Protein AF-A0A131YJI4-F1 (afdb_monomer_lite)

Structure (mmCIF, N/CA/C/O backbone):
data_AF-A0A131YJI4-F1
#
_entry.id   AF-A0A131YJI4-F1
#
loop_
_atom_site.group_PDB
_atom_site.id
_atom_site.type_symbol
_atom_site.label_atom_id
_atom_site.label_alt_id
_atom_site.label_comp_id
_atom_site.label_asym_id
_atom_site.label_entity_id
_atom_site.label_seq_id
_atom_site.pdbx_PDB_ins_code
_atom_site.Cartn_x
_atom_site.Cartn_y
_atom_site.Cartn_z
_atom_site.occupancy
_atom_site.B_iso_or_equiv
_atom_site.auth_seq_id
_atom_site.auth_comp_id
_atom_site.auth_asym_id
_atom_site.auth_atom_id
_atom_site.pdbx_PDB_model_num
ATOM 1 N N . MET A 1 1 ? 28.779 -0.403 28.974 1.00 64.19 1 MET A N 1
ATOM 2 C CA . MET A 1 1 ? 27.836 -0.642 27.857 1.00 64.19 1 MET A CA 1
ATOM 3 C C . MET A 1 1 ? 28.677 -1.112 26.676 1.00 64.19 1 MET A C 1
ATOM 5 O O . MET A 1 1 ? 29.501 -0.344 26.206 1.00 64.19 1 MET A O 1
ATOM 9 N N . SER A 1 2 ? 28.635 -2.397 26.323 1.00 82.31 2 SER A N 1
ATOM 10 C CA . SER A 1 2 ? 29.585 -2.998 25.370 1.00 82.31 2 SER A CA 1
ATOM 11 C C . SER A 1 2 ? 29.288 -2.590 23.920 1.00 82.31 2 SER A C 1
ATOM 13 O O . SER A 1 2 ? 28.136 -2.353 23.564 1.00 82.31 2 SER A O 1
ATOM 15 N N . LEU A 1 3 ? 30.316 -2.554 23.065 1.00 79.19 3 LEU A N 1
ATOM 16 C CA . LEU A 1 3 ? 30.201 -2.258 21.626 1.00 79.19 3 LEU A CA 1
ATOM 17 C C . LEU A 1 3 ? 29.168 -3.164 20.924 1.00 79.19 3 LEU A C 1
ATOM 19 O O . LEU A 1 3 ? 28.421 -2.713 20.061 1.00 79.19 3 LEU A O 1
ATOM 23 N N . LEU A 1 4 ? 29.056 -4.416 21.379 1.00 81.94 4 LEU A N 1
ATOM 24 C CA . LEU A 1 4 ? 28.036 -5.378 20.950 1.00 81.94 4 LEU A CA 1
ATOM 25 C C . LEU A 1 4 ? 26.605 -4.870 21.194 1.00 81.94 4 LEU A C 1
ATOM 27 O O . LEU A 1 4 ? 25.756 -4.999 20.318 1.00 81.94 4 LEU A O 1
ATOM 31 N N . CYS A 1 5 ? 26.339 -4.236 22.341 1.00 84.25 5 CYS A N 1
ATOM 32 C CA . CYS A 1 5 ? 25.024 -3.677 22.669 1.00 84.25 5 CYS A CA 1
ATOM 33 C C . CYS A 1 5 ? 24.613 -2.571 21.683 1.00 84.25 5 CYS A C 1
ATOM 35 O O . CYS A 1 5 ? 23.478 -2.552 21.209 1.00 84.25 5 CYS A O 1
ATOM 37 N N . HIS A 1 6 ? 25.549 -1.698 21.298 1.00 85.31 6 HIS A N 1
ATOM 38 C CA . HIS A 1 6 ? 25.290 -0.652 20.306 1.00 85.31 6 HIS A CA 1
ATOM 39 C C . HIS A 1 6 ? 25.016 -1.214 18.908 1.00 85.31 6 HIS A C 1
ATOM 41 O O . HIS A 1 6 ? 24.149 -0.690 18.214 1.00 85.31 6 HIS A O 1
ATOM 47 N N . VAL A 1 7 ? 25.690 -2.298 18.508 1.00 88.50 7 VAL A N 1
ATOM 48 C CA . VAL A 1 7 ? 25.425 -2.978 17.228 1.00 88.50 7 VAL A CA 1
ATOM 49 C C . VAL A 1 7 ? 24.025 -3.597 17.214 1.00 88.50 7 VAL A C 1
ATOM 51 O O . VAL A 1 7 ? 23.292 -3.418 16.241 1.00 88.50 7 VAL A O 1
ATOM 54 N N . PHE A 1 8 ? 23.612 -4.264 18.298 1.00 89.38 8 PHE A N 1
ATOM 55 C CA . PHE A 1 8 ? 22.257 -4.814 18.407 1.00 89.38 8 PHE A CA 1
ATOM 56 C C . PHE A 1 8 ? 21.185 -3.720 18.417 1.00 89.38 8 PHE A C 1
ATOM 58 O O . PHE A 1 8 ? 20.187 -3.843 17.709 1.00 89.38 8 PHE A O 1
ATOM 65 N N . LEU A 1 9 ? 21.408 -2.624 19.148 1.00 88.19 9 LEU A N 1
ATOM 66 C CA . LEU A 1 9 ? 20.511 -1.465 19.153 1.00 88.19 9 LEU A CA 1
ATOM 67 C C . LEU A 1 9 ? 20.409 -0.825 17.763 1.00 88.19 9 LEU A C 1
ATOM 69 O O . LEU A 1 9 ? 19.305 -0.574 17.289 1.00 88.19 9 LEU A O 1
ATOM 73 N N . ALA A 1 10 ? 21.532 -0.613 17.074 1.00 89.38 10 ALA A N 1
ATOM 74 C CA . ALA A 1 10 ? 21.544 -0.059 15.722 1.00 89.38 10 ALA A CA 1
ATOM 75 C C . ALA A 1 10 ? 20.823 -0.976 14.722 1.00 89.38 10 ALA A C 1
ATOM 77 O O . ALA A 1 10 ? 20.007 -0.504 13.934 1.00 89.38 10 ALA A O 1
ATOM 78 N N . SER A 1 11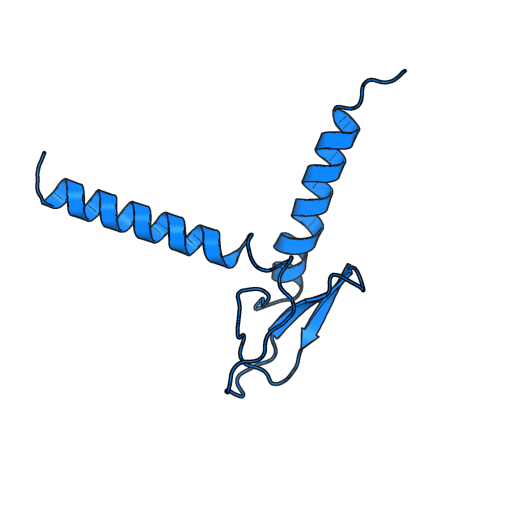 ? 21.062 -2.289 14.788 1.00 87.75 11 SER A N 1
ATOM 79 C CA . SER A 1 11 ? 20.371 -3.274 13.950 1.00 87.75 11 SER A CA 1
ATOM 80 C C . SER A 1 11 ? 18.863 -3.269 14.203 1.00 87.75 11 SER A C 1
ATOM 82 O O . SER A 1 11 ? 18.085 -3.195 13.255 1.00 87.75 11 SER A O 1
ATOM 84 N N . PHE A 1 12 ? 18.444 -3.255 15.469 1.00 87.94 12 PHE A N 1
ATOM 85 C CA . PHE A 1 12 ? 17.036 -3.200 15.846 1.00 87.94 12 PHE A CA 1
ATOM 86 C C . PHE A 1 12 ? 16.352 -1.918 15.345 1.00 87.94 12 PHE A C 1
ATOM 88 O O . PHE A 1 12 ? 15.275 -1.990 14.754 1.00 87.94 12 PHE A O 1
ATOM 95 N N . LEU A 1 13 ? 17.000 -0.757 15.488 1.00 86.00 13 LEU A N 1
ATOM 96 C CA . LEU A 1 13 ? 16.494 0.526 14.983 1.00 86.00 13 LEU A CA 1
ATOM 97 C C . LEU A 1 13 ? 16.400 0.556 13.445 1.00 86.00 13 LEU A C 1
ATOM 99 O O . LEU A 1 13 ? 15.404 1.028 12.890 1.00 86.00 13 LEU A O 1
ATOM 103 N N . VAL A 1 14 ? 17.387 -0.000 12.737 1.00 83.56 14 VAL A N 1
ATOM 104 C CA . VAL A 1 14 ? 17.343 -0.153 11.270 1.00 83.56 14 VAL A CA 1
ATOM 105 C C . VAL A 1 14 ? 16.223 -1.111 10.846 1.00 83.56 14 VAL A C 1
ATOM 107 O O . VAL A 1 14 ? 15.492 -0.834 9.895 1.00 83.56 14 VAL A O 1
ATOM 110 N N . CYS A 1 15 ? 16.018 -2.213 11.569 1.00 78.69 15 CYS A N 1
ATOM 111 C CA . CYS A 1 15 ? 14.919 -3.139 11.308 1.00 78.69 15 CYS A CA 1
ATOM 112 C C . CYS A 1 15 ? 13.548 -2.483 11.520 1.00 78.69 15 CYS A C 1
ATOM 114 O O . CYS A 1 15 ? 12.670 -2.646 10.672 1.00 78.69 15 CYS A O 1
ATOM 116 N N . ILE A 1 16 ? 13.363 -1.716 12.600 1.00 73.69 16 ILE A N 1
ATOM 117 C CA . ILE A 1 16 ? 12.107 -0.998 12.875 1.00 73.69 16 ILE A CA 1
ATOM 118 C C . ILE A 1 16 ? 11.792 -0.013 11.746 1.00 73.69 16 ILE A C 1
ATOM 120 O O . ILE A 1 16 ? 10.722 -0.093 11.138 1.00 73.69 16 ILE A O 1
ATOM 124 N N . THR A 1 17 ? 12.745 0.857 11.402 1.00 65.69 17 THR A N 1
ATOM 125 C CA . THR A 1 17 ? 12.552 1.872 10.351 1.00 65.69 17 THR A CA 1
ATOM 126 C C . THR A 1 17 ? 12.267 1.252 8.977 1.00 65.69 17 THR A C 1
ATOM 128 O O . THR A 1 17 ? 11.430 1.757 8.224 1.00 65.69 17 THR A O 1
ATOM 131 N N . PHE A 1 18 ? 12.885 0.112 8.649 1.00 60.69 18 PHE A N 1
ATOM 132 C CA . PHE A 1 18 ? 12.633 -0.597 7.392 1.00 60.69 18 PHE A CA 1
ATOM 133 C C . PHE A 1 18 ? 11.249 -1.270 7.336 1.00 60.69 18 PHE A C 1
ATOM 135 O O . PHE A 1 18 ? 10.604 -1.286 6.281 1.00 60.69 18 PHE A O 1
ATOM 142 N N . VAL A 1 19 ? 10.769 -1.818 8.458 1.00 56.19 19 VAL A N 1
ATOM 143 C CA . VAL A 1 19 ? 9.460 -2.489 8.548 1.00 56.19 19 VAL A CA 1
ATOM 144 C C . VAL A 1 19 ? 8.306 -1.483 8.486 1.00 56.19 19 VAL A C 1
ATOM 146 O O . VAL A 1 19 ? 7.294 -1.752 7.833 1.00 56.19 19 VAL A O 1
ATOM 149 N N . GLU A 1 20 ? 8.455 -0.298 9.078 1.00 54.12 20 GLU A N 1
ATOM 150 C CA . GLU A 1 20 ? 7.426 0.752 9.034 1.00 54.12 20 GLU A CA 1
ATOM 151 C C . GLU A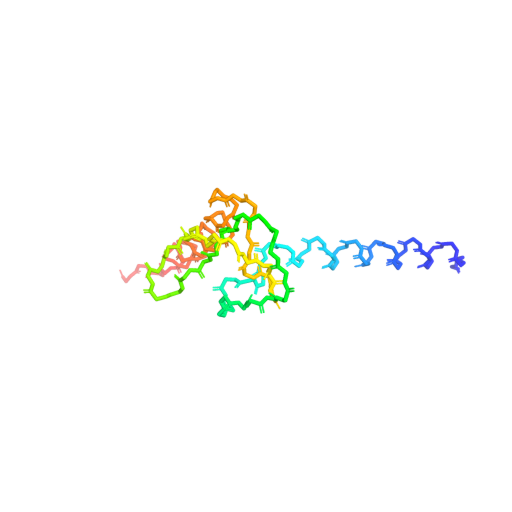 1 20 ? 7.282 1.403 7.647 1.00 54.12 20 GLU A C 1
ATOM 153 O O . GLU A 1 20 ? 6.181 1.814 7.258 1.00 54.12 20 GLU A O 1
ATOM 158 N N . GLY A 1 21 ? 8.359 1.417 6.853 1.00 49.06 21 GLY A N 1
ATOM 159 C CA . GLY A 1 21 ? 8.394 2.046 5.530 1.00 49.06 21 GLY A CA 1
ATOM 160 C C . GLY A 1 21 ? 7.506 1.381 4.470 1.00 49.06 21 GLY A C 1
ATOM 161 O O . GLY A 1 21 ? 6.964 2.063 3.605 1.00 49.06 21 GLY A O 1
ATOM 162 N N . ARG A 1 22 ? 7.275 0.063 4.530 1.00 53.34 22 ARG A N 1
ATOM 163 C CA . ARG A 1 22 ? 6.483 -0.637 3.491 1.00 53.34 22 ARG A CA 1
ATOM 164 C C . ARG A 1 22 ? 4.965 -0.496 3.645 1.00 53.34 22 ARG A C 1
ATOM 166 O O . ARG A 1 22 ? 4.234 -0.847 2.724 1.00 53.34 22 ARG A O 1
ATOM 173 N N . GLY A 1 23 ? 4.482 -0.009 4.790 1.00 53.22 23 GLY A N 1
ATOM 174 C CA . GLY A 1 23 ? 3.061 -0.102 5.140 1.00 53.22 23 GLY A CA 1
ATOM 175 C C . GLY A 1 23 ? 2.289 1.213 5.199 1.00 53.22 23 GLY A C 1
ATOM 176 O O . GLY A 1 23 ? 1.139 1.257 4.785 1.00 53.22 23 GLY A O 1
ATOM 177 N N . LYS A 1 24 ? 2.867 2.301 5.715 1.00 58.31 24 LYS A N 1
ATOM 178 C CA . LYS A 1 24 ? 2.075 3.510 6.036 1.00 58.31 24 LYS A CA 1
ATOM 179 C C . LYS A 1 24 ? 2.341 4.726 5.143 1.00 58.31 24 LYS A C 1
ATOM 181 O O . LYS A 1 24 ? 1.485 5.600 5.069 1.00 58.31 24 LYS A O 1
ATOM 186 N N . GLY A 1 25 ? 3.477 4.789 4.447 1.00 65.00 25 GLY A N 1
ATOM 187 C CA . GLY A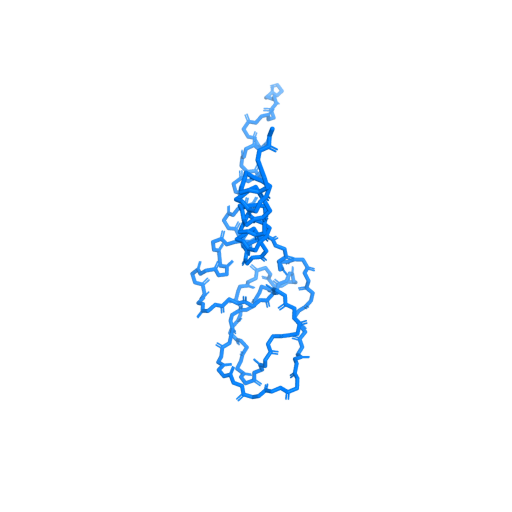 1 25 ? 3.935 6.028 3.798 1.00 65.00 25 GLY A CA 1
ATOM 188 C C . GLY A 1 25 ? 3.488 6.254 2.349 1.00 65.00 25 GLY A C 1
ATOM 189 O O . GLY A 1 25 ? 3.615 7.362 1.842 1.00 65.00 25 GLY A O 1
ATOM 190 N N . GLY A 1 26 ? 2.979 5.228 1.659 1.00 78.50 26 GLY A N 1
ATOM 191 C CA . GLY A 1 26 ? 2.721 5.302 0.214 1.00 78.50 26 GLY A CA 1
ATOM 192 C C . GLY A 1 26 ? 1.410 5.979 -0.191 1.00 78.50 26 GLY A C 1
ATOM 193 O O . GLY A 1 26 ? 1.341 6.605 -1.240 1.00 78.50 26 GLY A O 1
ATOM 194 N N . CYS A 1 27 ? 0.360 5.888 0.624 1.00 87.94 27 CYS A N 1
ATOM 195 C CA . CYS A 1 27 ? -1.015 6.161 0.185 1.00 87.94 27 CYS A CA 1
ATOM 196 C C . CYS A 1 27 ? -1.309 7.629 -0.182 1.00 87.94 27 CYS A C 1
ATOM 198 O O . CYS A 1 27 ? -2.302 7.912 -0.847 1.00 87.94 27 CYS A O 1
ATOM 200 N N . THR A 1 28 ? -0.486 8.575 0.270 1.00 86.75 28 THR A N 1
ATOM 201 C CA . THR A 1 28 ? -0.610 10.005 -0.067 1.00 86.75 28 THR A CA 1
ATOM 202 C C . THR A 1 28 ? 0.262 10.406 -1.253 1.00 86.75 28 THR A C 1
ATOM 204 O O . THR A 1 28 ? 0.074 11.480 -1.823 1.00 86.75 28 THR A O 1
ATOM 207 N N . LEU A 1 29 ? 1.212 9.554 -1.642 1.00 84.88 29 LEU A N 1
ATOM 208 C CA . LEU A 1 29 ? 2.128 9.832 -2.734 1.00 84.88 29 LEU A CA 1
ATOM 209 C C . LEU A 1 29 ? 1.434 9.564 -4.064 1.00 84.88 29 LEU A C 1
ATOM 211 O O . LEU A 1 29 ? 0.780 8.538 -4.250 1.00 84.88 29 LEU A O 1
ATOM 215 N N . LYS A 1 30 ? 1.634 10.450 -5.040 1.00 83.94 30 LYS A N 1
ATOM 216 C CA . LYS A 1 30 ? 1.243 10.148 -6.419 1.00 83.94 30 LYS A CA 1
ATOM 217 C C . LYS A 1 30 ? 2.056 8.944 -6.913 1.00 83.94 30 LYS A C 1
ATOM 219 O O . LYS A 1 30 ? 3.265 8.919 -6.671 1.00 83.94 30 LYS A O 1
ATOM 224 N N . PRO A 1 31 ? 1.447 7.969 -7.605 1.00 76.62 31 PRO A N 1
ATOM 225 C CA . PRO A 1 31 ? 2.188 6.908 -8.275 1.00 76.62 31 PRO A CA 1
ATOM 226 C C . PRO A 1 31 ? 3.336 7.484 -9.112 1.00 76.62 31 PRO A C 1
ATOM 228 O O . PRO A 1 31 ? 3.103 8.314 -9.990 1.00 76.62 31 PRO A O 1
ATOM 231 N N . LYS A 1 32 ? 4.574 7.071 -8.824 1.00 76.50 32 LYS A N 1
ATOM 232 C CA . LYS A 1 32 ? 5.762 7.500 -9.574 1.00 76.50 32 LYS A CA 1
ATOM 233 C C . L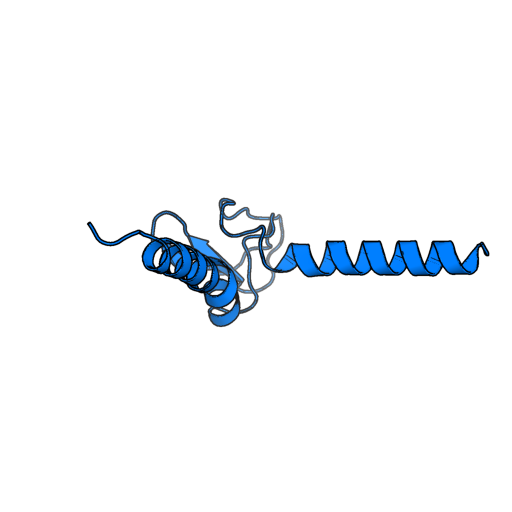YS A 1 32 ? 6.356 6.311 -10.308 1.00 76.50 32 LYS A C 1
ATOM 235 O O . LYS A 1 32 ? 6.509 5.239 -9.726 1.00 76.50 32 LYS A O 1
ATOM 240 N N . ASN A 1 33 ? 6.717 6.523 -11.566 1.00 72.12 33 ASN A N 1
ATOM 241 C CA . ASN A 1 33 ? 7.340 5.504 -12.400 1.00 72.12 33 ASN A CA 1
ATOM 242 C C . ASN A 1 33 ? 8.863 5.577 -12.240 1.00 72.12 33 ASN A C 1
ATOM 244 O O . ASN A 1 33 ? 9.426 6.670 -12.267 1.00 72.12 33 ASN A O 1
ATOM 248 N N . GLY A 1 34 ? 9.512 4.428 -12.082 1.00 71.88 34 GLY A N 1
ATOM 249 C CA . GLY A 1 34 ? 10.957 4.262 -12.249 1.00 71.88 34 GLY A CA 1
ATOM 250 C C . GLY A 1 34 ? 11.312 3.710 -13.635 1.00 71.88 34 GLY A C 1
ATOM 251 O O . GLY A 1 34 ? 10.439 3.238 -14.364 1.00 71.88 34 GLY A O 1
ATOM 252 N N . ASN A 1 35 ? 12.602 3.715 -13.975 1.00 66.81 35 ASN A N 1
ATOM 253 C CA . ASN A 1 35 ? 13.125 3.352 -15.302 1.00 66.81 35 ASN A CA 1
ATOM 254 C C . ASN A 1 35 ? 13.261 1.835 -15.543 1.00 66.81 35 ASN A C 1
ATOM 256 O O . ASN A 1 35 ? 14.196 1.397 -16.205 1.00 66.81 35 ASN A O 1
ATOM 260 N N . CYS A 1 36 ? 12.360 1.007 -15.010 1.00 68.50 36 CYS A N 1
ATOM 261 C CA . CYS A 1 36 ? 12.388 -0.425 -15.306 1.00 68.50 36 CYS A CA 1
ATOM 262 C C . CYS A 1 36 ? 11.008 -1.044 -15.533 1.00 68.50 36 CYS A C 1
ATOM 264 O O . CYS A 1 36 ? 9.973 -0.525 -15.104 1.00 68.50 36 CYS A O 1
ATOM 266 N N . THR A 1 37 ? 11.014 -2.179 -16.231 1.00 61.22 37 THR A N 1
ATOM 267 C CA . THR A 1 37 ? 9.830 -2.881 -16.737 1.00 61.22 37 THR A CA 1
ATOM 268 C C . THR A 1 37 ? 9.685 -4.226 -16.039 1.00 61.22 37 THR A C 1
ATOM 270 O O . THR A 1 37 ? 9.869 -5.276 -16.638 1.00 61.22 37 THR A O 1
ATOM 273 N N . HIS A 1 38 ? 9.358 -4.228 -14.746 1.00 64.81 38 HIS A N 1
ATOM 274 C CA . HIS A 1 38 ? 9.284 -5.480 -13.995 1.00 64.81 38 HIS A CA 1
ATOM 275 C C . HIS A 1 38 ? 8.032 -5.548 -13.116 1.00 64.81 38 HIS A C 1
ATOM 277 O O . HIS A 1 38 ? 7.951 -4.932 -12.055 1.00 64.81 38 HIS A O 1
ATOM 283 N N . ARG A 1 39 ? 7.095 -6.389 -13.571 1.00 66.88 39 ARG A N 1
ATOM 284 C CA . ARG A 1 39 ? 5.858 -6.837 -12.909 1.00 66.88 39 ARG A CA 1
ATOM 285 C C . ARG A 1 39 ? 4.722 -5.809 -12.749 1.00 66.88 39 ARG A C 1
ATOM 287 O O . ARG A 1 39 ? 4.947 -4.601 -12.789 1.00 66.88 39 ARG A O 1
ATOM 294 N N . PRO A 1 40 ? 3.471 -6.300 -12.640 1.00 76.00 40 PRO A N 1
ATOM 295 C CA . PRO A 1 40 ? 2.327 -5.473 -12.286 1.00 76.00 40 PRO A CA 1
ATOM 296 C C . PRO A 1 40 ? 2.356 -5.127 -10.789 1.00 76.00 40 PRO A C 1
ATOM 298 O O . PRO A 1 40 ? 2.623 -5.993 -9.955 1.00 76.00 40 PRO A O 1
ATOM 301 N N . TRP A 1 41 ? 2.056 -3.872 -10.458 1.00 83.19 41 TRP A N 1
ATOM 302 C CA . TRP A 1 41 ? 1.970 -3.377 -9.080 1.00 83.19 41 TRP A CA 1
ATOM 303 C C . TRP A 1 41 ? 0.589 -2.797 -8.809 1.00 83.19 41 TRP A C 1
ATOM 305 O O . TRP A 1 41 ? -0.062 -2.278 -9.713 1.00 83.19 41 TRP A O 1
ATOM 315 N N . TRP A 1 42 ? 0.144 -2.882 -7.561 1.00 88.12 42 TRP A N 1
ATOM 316 C CA . TRP A 1 42 ? -1.088 -2.246 -7.110 1.00 88.12 42 TRP A CA 1
ATOM 317 C C . TRP A 1 42 ? -0.762 -0.923 -6.442 1.00 88.12 42 TRP A C 1
ATOM 319 O O . TRP A 1 42 ? 0.028 -0.906 -5.504 1.00 88.12 42 TRP A O 1
ATOM 329 N N . ASN A 1 43 ? -1.391 0.162 -6.875 1.00 89.38 43 ASN A N 1
ATOM 330 C CA . ASN A 1 43 ? -1.149 1.492 -6.325 1.00 89.38 43 ASN A CA 1
ATOM 331 C C . ASN A 1 43 ? -2.473 2.083 -5.842 1.00 89.38 43 ASN A C 1
ATOM 333 O O . ASN A 1 43 ? -3.525 1.828 -6.428 1.00 89.38 43 ASN A O 1
ATOM 337 N N . TYR A 1 44 ? -2.435 2.881 -4.781 1.00 91.00 44 TYR A N 1
ATOM 338 C CA . TYR A 1 44 ? -3.618 3.595 -4.321 1.00 91.00 44 TYR A CA 1
ATOM 339 C C . TYR A 1 44 ? -3.780 4.905 -5.093 1.00 91.00 44 TYR A C 1
ATOM 341 O O . TYR A 1 44 ? -2.869 5.736 -5.137 1.00 91.00 44 TYR A O 1
ATOM 349 N N . ASN A 1 45 ? -4.955 5.091 -5.682 1.00 90.88 45 ASN A N 1
ATOM 350 C CA . ASN A 1 45 ? -5.366 6.308 -6.354 1.00 90.88 45 ASN A CA 1
ATOM 351 C C . ASN A 1 45 ? -6.248 7.123 -5.400 1.00 90.88 45 ASN A C 1
ATOM 353 O O . ASN A 1 45 ? -7.351 6.718 -5.032 1.00 90.88 45 ASN A O 1
ATOM 357 N N . SER A 1 46 ? -5.744 8.280 -4.972 1.00 88.62 46 SER A N 1
ATOM 358 C CA . SER A 1 46 ? -6.442 9.147 -4.022 1.00 88.62 46 SER A CA 1
ATOM 359 C C . SER A 1 46 ? -7.632 9.893 -4.623 1.00 88.62 46 SER A C 1
ATOM 361 O O . SER A 1 46 ? -8.476 10.330 -3.849 1.00 88.62 46 SER A O 1
ATOM 363 N N . GLN A 1 47 ? -7.718 10.017 -5.954 1.00 89.25 47 GLN A N 1
ATOM 364 C CA . GLN A 1 47 ? -8.848 10.653 -6.640 1.00 89.25 47 GLN A CA 1
ATOM 365 C C . GLN A 1 47 ? -10.033 9.691 -6.746 1.00 89.25 47 GLN A C 1
ATOM 367 O O . GLN A 1 47 ? -11.161 10.058 -6.439 1.00 89.25 47 GLN A O 1
ATOM 372 N N . SER A 1 48 ? -9.774 8.443 -7.148 1.00 91.62 48 SER A N 1
ATOM 373 C CA . SER A 1 48 ? -10.809 7.406 -7.260 1.00 91.62 48 SER A CA 1
ATOM 374 C C . SER A 1 48 ? -11.084 6.681 -5.939 1.00 91.62 48 SER A C 1
ATOM 376 O O . SER A 1 48 ? -12.053 5.929 -5.844 1.00 91.62 48 SER A O 1
ATOM 378 N N . HIS A 1 49 ? -10.231 6.885 -4.929 1.00 89.94 49 HIS A N 1
ATOM 379 C CA . HIS A 1 49 ? -10.222 6.163 -3.655 1.00 89.94 49 HIS A CA 1
ATOM 380 C C . HIS A 1 49 ? -10.078 4.637 -3.799 1.00 89.94 49 HIS A C 1
ATOM 382 O O . HIS A 1 49 ? -10.541 3.879 -2.943 1.00 89.94 49 HIS A O 1
ATOM 388 N N . LYS A 1 50 ? -9.419 4.166 -4.866 1.00 92.19 50 LYS A N 1
ATOM 389 C CA . LYS A 1 50 ? -9.286 2.737 -5.195 1.00 92.19 50 LYS A CA 1
ATOM 390 C C . LYS A 1 50 ? -7.832 2.283 -5.264 1.00 92.19 50 LYS A C 1
ATOM 392 O O . LYS A 1 50 ? -6.915 3.068 -5.484 1.00 92.19 50 LYS A O 1
ATOM 397 N N . CYS A 1 51 ? -7.640 0.980 -5.080 1.00 92.12 51 CYS A N 1
ATOM 398 C CA . CYS A 1 51 ? -6.389 0.296 -5.387 1.00 92.12 51 CYS A CA 1
ATOM 399 C C . CYS A 1 51 ? -6.449 -0.218 -6.823 1.00 92.12 51 CYS A C 1
ATOM 401 O O . CYS A 1 51 ? -7.267 -1.081 -7.137 1.00 92.12 51 CYS A O 1
ATOM 403 N N . GLU A 1 52 ? -5.593 0.316 -7.681 1.00 91.56 52 GLU A N 1
ATOM 404 C CA . GLU A 1 52 ? -5.611 0.081 -9.123 1.00 91.56 52 GLU A CA 1
ATOM 405 C C . GLU A 1 52 ? -4.366 -0.703 -9.542 1.00 91.56 52 GLU A C 1
ATOM 407 O O . GLU A 1 52 ? -3.262 -0.458 -9.045 1.00 91.56 52 GLU A O 1
ATOM 412 N N . LEU A 1 53 ? -4.548 -1.671 -10.445 1.00 87.75 53 LEU A N 1
ATOM 413 C CA . LEU A 1 53 ? -3.446 -2.432 -11.017 1.00 87.75 53 LEU A CA 1
ATOM 414 C C . LEU A 1 53 ? -2.769 -1.597 -12.099 1.00 87.75 53 LEU A C 1
ATOM 416 O O . LEU A 1 53 ? -3.358 -1.307 -13.138 1.00 87.75 53 LEU A O 1
ATOM 420 N N . ILE A 1 54 ? -1.508 -1.257 -11.879 1.00 79.12 54 ILE A N 1
ATOM 421 C CA . ILE A 1 54 ? -0.681 -0.558 -12.850 1.00 79.12 54 ILE A CA 1
ATOM 422 C C . ILE A 1 54 ? 0.272 -1.581 -13.470 1.00 79.12 54 ILE A C 1
ATOM 424 O O . ILE A 1 54 ? 1.217 -2.064 -12.840 1.00 79.12 54 ILE A O 1
ATOM 428 N N . ALA A 1 55 ? -0.004 -1.950 -14.720 1.00 68.81 55 ALA A N 1
ATOM 429 C CA . ALA A 1 55 ? 0.829 -2.873 -15.477 1.00 68.81 55 ALA A CA 1
ATOM 430 C C . ALA A 1 55 ? 2.115 -2.183 -15.971 1.00 68.81 55 ALA A C 1
ATOM 432 O O . ALA A 1 55 ? 2.086 -1.034 -16.412 1.00 68.81 55 ALA A O 1
ATOM 433 N N . LYS A 1 56 ? 3.229 -2.929 -15.959 1.00 61.34 56 LYS A N 1
ATOM 434 C CA . LYS A 1 56 ? 4.509 -2.577 -16.607 1.00 61.34 56 LYS A CA 1
ATOM 435 C C . LYS A 1 56 ? 5.216 -1.326 -16.059 1.00 61.34 56 LYS A C 1
ATOM 437 O O . LYS A 1 56 ? 5.626 -0.473 -16.841 1.00 61.34 56 LYS A O 1
ATOM 442 N N . ARG A 1 57 ? 5.400 -1.197 -14.740 1.00 67.38 57 ARG A N 1
ATOM 443 C CA . ARG A 1 57 ? 6.179 -0.081 -14.166 1.00 67.38 57 ARG A CA 1
ATOM 444 C C . ARG A 1 57 ? 6.980 -0.513 -12.950 1.00 67.38 57 ARG A C 1
ATOM 446 O O . ARG A 1 57 ? 6.461 -1.233 -12.111 1.00 67.38 57 ARG A O 1
ATOM 453 N N . CYS A 1 58 ? 8.207 -0.029 -12.814 1.00 71.56 58 CYS A N 1
ATOM 454 C CA . CYS A 1 58 ? 8.903 -0.082 -11.539 1.00 71.56 58 CYS A CA 1
ATOM 455 C C . CYS A 1 58 ? 8.417 1.031 -10.606 1.00 71.56 58 CYS A C 1
ATOM 457 O O . CYS A 1 58 ? 8.201 2.156 -11.069 1.00 71.56 58 CYS A O 1
ATOM 459 N N . PRO A 1 59 ? 8.271 0.765 -9.302 1.00 67.75 59 PRO A N 1
ATOM 460 C CA . PRO A 1 59 ? 7.882 1.796 -8.358 1.00 67.75 59 PRO A CA 1
ATOM 461 C C . PRO A 1 59 ? 8.991 2.830 -8.163 1.00 67.75 59 PRO A C 1
ATOM 463 O O . PRO A 1 59 ? 10.106 2.487 -7.785 1.00 67.75 59 PRO A O 1
ATOM 466 N N . GLY A 1 60 ? 8.680 4.105 -8.383 1.00 73.38 60 GLY A N 1
ATOM 467 C CA . GLY A 1 60 ? 9.560 5.232 -8.056 1.00 73.38 60 GLY A CA 1
ATOM 468 C C . GLY A 1 60 ? 9.372 5.767 -6.631 1.00 73.38 60 GLY A C 1
ATOM 469 O O . GLY A 1 60 ? 10.081 6.683 -6.225 1.00 73.38 60 GLY A O 1
ATOM 470 N N . ASN A 1 61 ? 8.388 5.250 -5.889 1.00 81.69 61 ASN A N 1
ATOM 471 C CA . ASN A 1 61 ? 8.125 5.554 -4.482 1.00 81.69 61 ASN A CA 1
ATOM 472 C C . ASN A 1 61 ? 7.335 4.413 -3.824 1.00 81.69 61 ASN A C 1
ATOM 474 O O . ASN A 1 61 ? 7.007 3.434 -4.484 1.00 81.69 61 ASN A O 1
ATOM 478 N N . MET A 1 62 ? 6.997 4.551 -2.539 1.00 84.81 62 MET A N 1
ATOM 479 C CA . MET A 1 62 ? 6.330 3.518 -1.733 1.00 84.81 62 MET A CA 1
ATOM 480 C C . MET A 1 62 ? 4.817 3.358 -1.993 1.00 84.81 62 MET A C 1
ATOM 482 O O . MET A 1 62 ? 4.190 2.534 -1.334 1.00 84.81 62 MET A O 1
ATOM 486 N N . ASN A 1 63 ? 4.206 4.093 -2.936 1.00 87.88 63 ASN A N 1
ATOM 487 C CA . ASN A 1 63 ? 2.822 3.834 -3.366 1.00 87.88 63 ASN A CA 1
ATOM 488 C C . ASN A 1 63 ? 2.781 2.678 -4.375 1.00 87.88 63 ASN A C 1
ATOM 490 O O . ASN A 1 63 ? 2.463 2.873 -5.547 1.00 87.88 63 ASN A O 1
ATOM 494 N N . ASN A 1 64 ? 3.197 1.497 -3.930 1.00 85.56 64 ASN A N 1
ATOM 495 C CA . ASN A 1 64 ? 3.188 0.270 -4.709 1.00 85.56 64 ASN A CA 1
ATOM 496 C C . ASN A 1 64 ? 3.066 -0.928 -3.770 1.00 85.56 64 ASN A C 1
ATOM 498 O O . ASN A 1 64 ? 3.724 -0.996 -2.734 1.00 85.56 64 ASN A O 1
ATOM 502 N N . TYR A 1 65 ? 2.224 -1.879 -4.143 1.00 86.81 65 TYR A N 1
ATOM 503 C CA . TYR A 1 65 ? 1.900 -3.042 -3.333 1.00 86.81 65 TYR A CA 1
ATOM 504 C C . TYR A 1 65 ? 1.905 -4.291 -4.205 1.00 86.81 65 TYR A C 1
ATOM 506 O O . TYR A 1 65 ? 1.538 -4.251 -5.384 1.00 86.81 65 TYR A O 1
ATOM 514 N N . LYS A 1 66 ? 2.301 -5.430 -3.627 1.00 85.44 66 LYS A N 1
ATOM 515 C CA . LYS A 1 66 ? 2.412 -6.692 -4.377 1.00 85.44 66 LYS A CA 1
ATOM 516 C C . LYS A 1 66 ? 1.047 -7.293 -4.706 1.00 85.44 66 LYS A C 1
ATOM 518 O O . LYS A 1 66 ? 0.939 -8.144 -5.581 1.00 85.44 66 LYS A O 1
ATOM 523 N N . SER A 1 67 ? 0.000 -6.874 -3.994 1.00 88.50 67 SER A N 1
ATOM 524 C CA . SER A 1 67 ? -1.370 -7.343 -4.196 1.00 88.50 67 SER A CA 1
ATOM 525 C C . SER A 1 67 ? -2.396 -6.256 -3.879 1.00 88.50 67 SER A C 1
ATOM 527 O O . SER A 1 67 ? -2.154 -5.379 -3.046 1.00 88.50 67 SER A O 1
ATOM 529 N N . CYS A 1 68 ? -3.588 -6.370 -4.472 1.00 91.19 68 CYS A N 1
ATOM 530 C CA . CYS A 1 68 ? -4.731 -5.518 -4.135 1.00 91.19 68 CYS A CA 1
ATOM 531 C C . CYS A 1 68 ? -5.043 -5.575 -2.632 1.00 91.19 68 CYS A C 1
ATOM 533 O O . CYS A 1 68 ? -5.238 -4.544 -1.992 1.00 91.19 68 CYS A O 1
ATOM 535 N N . ARG A 1 69 ? -5.001 -6.777 -2.035 1.00 92.00 69 ARG A N 1
ATOM 536 C CA . ARG A 1 69 ? -5.251 -6.986 -0.601 1.00 92.00 69 ARG A CA 1
ATOM 537 C C . ARG A 1 69 ? -4.304 -6.166 0.274 1.00 92.00 69 ARG A C 1
ATOM 539 O O . ARG A 1 69 ? -4.742 -5.597 1.272 1.00 92.00 69 ARG A O 1
ATOM 546 N N . GLU A 1 70 ? -3.026 -6.122 -0.087 1.00 89.19 70 GLU A N 1
ATOM 547 C CA . GLU A 1 70 ? -2.016 -5.348 0.631 1.00 89.19 70 GLU A CA 1
ATOM 548 C C . GLU A 1 70 ? -2.279 -3.840 0.499 1.00 89.19 70 GLU A C 1
ATOM 550 O O . GLU A 1 70 ? -2.352 -3.155 1.518 1.00 89.19 70 GLU A O 1
ATOM 555 N N . CYS A 1 71 ? -2.555 -3.349 -0.713 1.00 91.44 71 CYS A N 1
ATOM 556 C CA . CYS A 1 71 ? -2.931 -1.950 -0.941 1.00 91.44 71 CYS A CA 1
ATOM 557 C C . CYS A 1 71 ? -4.165 -1.534 -0.118 1.00 91.44 71 CYS A C 1
ATOM 559 O O . CYS A 1 71 ? -4.140 -0.542 0.611 1.00 91.44 71 CYS A O 1
ATOM 561 N N . VAL A 1 72 ? -5.239 -2.331 -0.162 1.00 92.50 72 VAL A N 1
ATOM 562 C CA . VAL A 1 72 ? -6.494 -2.054 0.558 1.00 92.50 72 VAL A CA 1
ATOM 563 C C . VAL A 1 72 ? -6.276 -2.065 2.070 1.00 92.50 72 VAL A C 1
ATOM 565 O O . VAL A 1 72 ? -6.816 -1.212 2.781 1.00 92.50 72 VAL A O 1
ATOM 568 N N . LYS A 1 73 ? -5.483 -3.018 2.580 1.00 89.88 73 LYS A N 1
ATOM 569 C CA . LYS A 1 73 ? -5.147 -3.100 4.008 1.00 89.88 73 LYS A CA 1
ATOM 570 C C . LYS A 1 73 ? -4.504 -1.800 4.486 1.00 89.88 73 LYS A C 1
ATOM 572 O O . LYS A 1 73 ? -4.906 -1.283 5.525 1.00 89.88 73 LYS A O 1
ATOM 577 N N . TRP A 1 74 ? -3.539 -1.284 3.735 1.00 87.56 74 TRP A N 1
ATOM 578 C CA . TRP A 1 74 ? -2.748 -0.133 4.149 1.00 87.56 74 TRP A CA 1
ATOM 579 C C . TRP A 1 74 ? -3.439 1.208 3.898 1.00 87.56 74 TRP A C 1
ATOM 581 O O . TRP A 1 74 ? -3.480 2.038 4.802 1.00 87.56 74 TRP A O 1
ATOM 591 N N . CYS A 1 75 ? -4.045 1.405 2.726 1.00 89.31 75 CYS A N 1
ATOM 592 C CA . CYS A 1 75 ? -4.568 2.715 2.331 1.00 89.31 75 CYS A CA 1
ATOM 593 C C . CYS A 1 75 ? -6.039 2.947 2.668 1.00 89.31 75 CYS A C 1
ATOM 595 O O . CYS A 1 75 ? -6.441 4.088 2.894 1.00 89.31 75 CYS A O 1
ATOM 597 N N . ILE A 1 76 ? -6.843 1.884 2.736 1.00 90.31 76 ILE A N 1
ATOM 598 C CA . ILE A 1 76 ? -8.294 2.004 2.930 1.00 90.31 76 ILE A CA 1
ATOM 599 C C . ILE A 1 76 ? -8.683 1.580 4.345 1.00 90.31 76 ILE A C 1
ATOM 601 O O . ILE A 1 76 ? -9.270 2.371 5.082 1.00 90.31 76 ILE A O 1
ATOM 605 N N . LYS A 1 77 ? -8.321 0.362 4.772 1.00 87.94 77 LYS A N 1
ATOM 606 C CA . LYS A 1 77 ? -8.764 -0.173 6.074 1.00 87.94 77 LYS A CA 1
ATOM 607 C C . LYS A 1 77 ? -8.228 0.628 7.258 1.00 87.94 77 LYS A C 1
ATOM 609 O O . LYS A 1 77 ? -8.992 0.916 8.174 1.00 87.94 77 LYS A O 1
ATOM 614 N N . GLN A 1 78 ? -6.955 1.027 7.235 1.00 82.56 78 GLN A N 1
ATOM 615 C CA . GLN A 1 78 ? -6.385 1.850 8.310 1.00 82.56 78 GLN A CA 1
ATOM 616 C C . GLN A 1 78 ? -7.030 3.237 8.368 1.00 82.56 78 GLN A C 1
ATOM 618 O O . GLN A 1 78 ? -7.352 3.712 9.454 1.00 82.56 78 GLN A O 1
ATOM 623 N N . LYS A 1 79 ? -7.301 3.854 7.210 1.00 84.69 79 LYS A N 1
ATOM 624 C CA . LYS A 1 79 ? -8.023 5.131 7.138 1.00 84.69 79 LYS A CA 1
ATOM 625 C C . LYS A 1 79 ? -9.432 5.006 7.715 1.00 84.69 79 LYS A C 1
ATOM 627 O O . LYS A 1 79 ? -9.822 5.828 8.538 1.00 84.69 79 LYS A O 1
ATOM 632 N N . LEU A 1 80 ? -10.162 3.953 7.347 1.00 88.25 80 LEU A N 1
ATOM 633 C CA . LEU A 1 80 ? -11.498 3.691 7.878 1.00 88.25 80 LEU A CA 1
ATOM 634 C C . LEU A 1 80 ? -11.470 3.443 9.390 1.00 88.25 80 LEU A C 1
ATOM 636 O O . LEU A 1 80 ? -12.294 4.002 10.103 1.00 88.25 80 LEU A O 1
ATOM 640 N N . LYS A 1 81 ? -10.502 2.671 9.896 1.00 89.06 81 LYS A N 1
ATOM 641 C CA . LYS A 1 81 ? -10.341 2.437 11.337 1.00 89.06 81 LYS A CA 1
ATOM 642 C C . LYS A 1 81 ? -10.162 3.755 12.102 1.00 89.06 81 LYS A C 1
ATOM 644 O O . LYS A 1 81 ? -10.892 3.981 13.060 1.00 89.06 81 LYS A O 1
ATOM 649 N N . MET A 1 82 ? -9.289 4.649 11.625 1.00 84.44 82 MET A N 1
ATOM 650 C CA . MET A 1 82 ? -9.099 5.978 12.226 1.00 84.44 82 MET A CA 1
ATOM 651 C C . MET A 1 82 ? -10.382 6.822 12.205 1.00 84.44 82 MET A C 1
ATOM 653 O O . MET A 1 82 ? -10.717 7.463 13.199 1.00 84.44 82 MET A O 1
ATOM 657 N N . VAL A 1 83 ? -11.117 6.818 11.086 1.00 88.75 83 VAL A N 1
ATOM 658 C CA . VAL A 1 83 ? -12.392 7.547 10.970 1.00 88.75 83 VAL A CA 1
ATOM 659 C C . VAL A 1 83 ? -13.426 6.984 11.944 1.00 88.75 83 VAL A C 1
ATOM 661 O O . VAL A 1 83 ? -14.039 7.748 12.681 1.00 88.75 83 VAL A O 1
ATOM 664 N N . LEU A 1 84 ? -13.579 5.661 12.012 1.00 91.75 84 LEU A N 1
ATOM 665 C CA . LEU A 1 84 ? -14.521 5.007 12.922 1.00 91.75 84 LEU A CA 1
ATOM 666 C C . LEU A 1 84 ? -14.173 5.265 14.392 1.00 91.75 84 LEU A C 1
ATOM 668 O O . LEU A 1 84 ? -15.060 5.512 15.199 1.00 91.75 84 LEU A O 1
ATOM 672 N N . GLU A 1 85 ? -12.894 5.237 14.759 1.00 93.75 85 GLU A N 1
ATOM 673 C CA . GLU A 1 85 ? -12.438 5.598 16.109 1.00 93.75 85 GLU A CA 1
ATOM 674 C C . GLU A 1 85 ? -12.694 7.069 16.448 1.00 93.75 85 GLU A C 1
ATOM 676 O O . GLU A 1 85 ? -12.919 7.405 17.610 1.00 93.75 85 GLU A O 1
ATOM 681 N N . ARG A 1 86 ? -12.663 7.964 15.454 1.00 90.50 86 ARG A N 1
ATOM 682 C CA . ARG A 1 86 ? -13.046 9.366 15.645 1.00 90.50 86 ARG A CA 1
ATOM 683 C C . ARG A 1 86 ? -14.553 9.512 15.828 1.00 90.50 86 ARG A C 1
ATOM 685 O O . ARG A 1 86 ? -14.962 10.208 16.746 1.00 90.50 86 ARG A O 1
ATOM 692 N N . LEU A 1 87 ? -15.355 8.832 15.007 1.00 91.88 87 LEU A N 1
ATOM 693 C CA . LEU A 1 87 ? -16.818 8.842 15.111 1.00 91.88 87 LEU A CA 1
ATOM 694 C C . LEU A 1 87 ? -17.292 8.297 16.463 1.00 91.88 87 LEU A C 1
ATOM 696 O O . LEU A 1 87 ? -18.131 8.912 17.102 1.00 91.88 87 LEU A O 1
ATOM 700 N N . ARG A 1 88 ? -16.696 7.202 16.952 1.00 92.88 88 ARG A N 1
ATOM 701 C CA . ARG A 1 88 ? -17.015 6.638 18.278 1.00 92.88 88 ARG A CA 1
ATOM 702 C C . ARG A 1 88 ? -16.714 7.576 19.447 1.00 92.88 88 ARG A C 1
ATOM 704 O O . ARG A 1 88 ? -17.297 7.410 20.507 1.00 92.88 88 ARG A O 1
ATOM 711 N N . ARG A 1 89 ? -15.769 8.504 19.278 1.00 92.94 89 ARG A N 1
ATOM 712 C CA . ARG A 1 89 ? -15.383 9.483 20.303 1.00 92.94 89 ARG A CA 1
ATOM 713 C C . ARG A 1 89 ? -16.135 10.805 20.182 1.00 92.94 89 ARG A C 1
ATOM 715 O O . ARG A 1 89 ? -15.883 11.692 20.990 1.00 92.94 89 ARG A O 1
ATOM 722 N N . MET A 1 90 ? -17.006 10.968 19.182 1.00 86.44 90 MET A N 1
ATOM 723 C CA . MET A 1 90 ? -17.860 12.150 19.122 1.00 86.44 90 MET A CA 1
ATOM 724 C C . MET A 1 90 ? -18.867 12.070 20.271 1.00 86.44 90 MET A C 1
ATOM 726 O O . MET A 1 90 ? -19.596 11.079 20.343 1.00 86.44 90 MET A O 1
ATOM 730 N N . PRO A 1 91 ? -18.904 13.065 21.173 1.00 87.19 91 PRO A N 1
ATOM 731 C CA . PRO A 1 91 ? -19.969 13.135 22.155 1.00 87.19 91 PRO A CA 1
ATOM 732 C C . PRO A 1 91 ? -21.292 13.294 21.404 1.00 87.19 91 PRO A C 1
ATOM 734 O O . PRO A 1 91 ? -21.407 14.120 20.496 1.00 87.19 91 PRO A O 1
ATOM 737 N N . THR A 1 92 ? -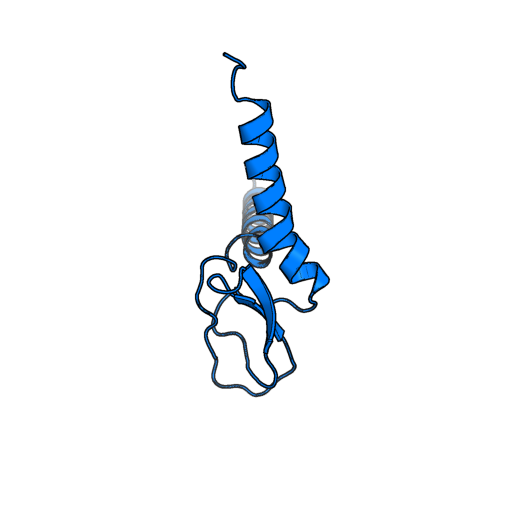22.265 12.455 21.740 1.00 81.75 92 THR A N 1
ATOM 738 C CA . THR A 1 92 ? -23.652 12.653 21.323 1.00 81.75 92 THR A CA 1
ATOM 739 C C . THR A 1 92 ? -24.146 13.945 21.965 1.00 81.75 92 THR A C 1
ATOM 741 O O . THR A 1 92 ? -23.955 14.117 23.170 1.00 81.75 92 THR A O 1
ATOM 744 N N . LEU A 1 93 ? -24.701 14.849 21.151 1.00 68.62 93 LEU A N 1
ATOM 745 C CA . LEU A 1 93 ? -25.425 16.035 21.622 1.00 68.62 93 LEU A CA 1
ATOM 746 C C . LEU A 1 93 ? -26.568 15.638 22.561 1.00 68.62 93 LEU A C 1
ATOM 748 O O . LEU A 1 93 ? -27.210 14.600 22.274 1.00 68.62 93 LEU A O 1
#

Organism: Rhipicephalus appendiculatus (NCBI:txid34631)

Foldseek 3Di:
DDPVVVVVVVVVVVVVVVVVQLFAPFQPDDFDFDPFFDAWWWFQDPVVRATDIDHGGDTPGNRTHPDRVRNCVRRPVVVVVVVVVVVVPDDDD

InterPro domains:
  IPR002223 Pancreatic trypsin inhibitor Kunitz domain [PF00014] (27-75)
  IPR002223 Pancreatic trypsin inhibitor Kunitz domain [PS50279] (27-75)
  IPR036880 Pancreatic trypsin inhibitor Kunitz domain superfamily [G3DSA:4.10.410.10] (6-87)
  IPR036880 Pancreatic trypsin inhibitor Kunitz domain superfamily [SSF57362] (26-76)

Secondary stru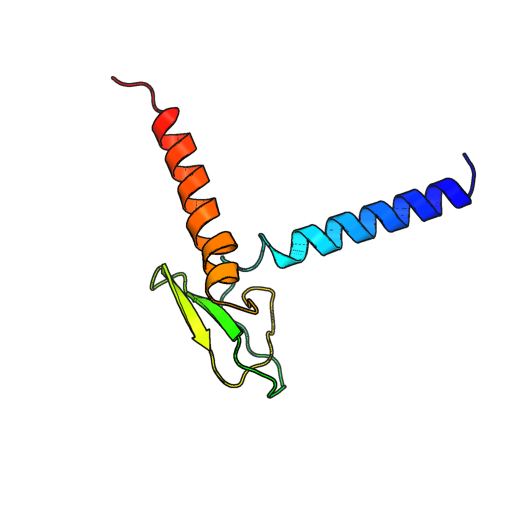cture (DSSP, 8-state):
--HHHHHHHHHHHHHHHHHHHTTSSSTTSPP-EES-----EEEEETTTTEEEEE-S-EESSS--BSSHHHHHIIIIIHHHHHHHHHHHTSPP-

Sequence (93 aa):
MSLLCHVFLASFLVCITFVEGRGKGGCTLKPKNGNCTHRPWWNYNSQSHKCELIAKRCPGNMNNYKSCRECVKWCIKQKLKMVLERLRRMPTL

Radius of gyration: 17.92 Å; chains: 1; bounding box: 56×23×45 Å

pLDDT: mean 80.88, std 11.34, range [49.06, 93.75]